Protein AF-A0A2V7LDS9-F1 (afdb_monomer)

Foldseek 3Di:
DVLDFPLVVVVVCVVVVNADPQNQVVQQCLVQLVVLVVVQVVQQADDDSVQEAADGNQDPPLVVDDSVVSSVCRNVCRVVVSVVQVVLVVVQWGWDWHWDHHSVHIYTGIDTDHCPDPRVPDDDQKDKDWADDPVCPPPTDIDIDHPDDDVVVVVVVVVVVVVVVVD

pLDDT: mean 91.66, std 6.48, range [56.19, 98.31]

Solvent-accessible surface area (backbone atoms only — not comparable to full-atom values): 9779 Å² total; per-residue (Å²): 112,94,76,68,49,53,37,59,51,51,51,55,35,54,78,67,65,68,54,57,100,54,52,53,61,63,34,40,37,54,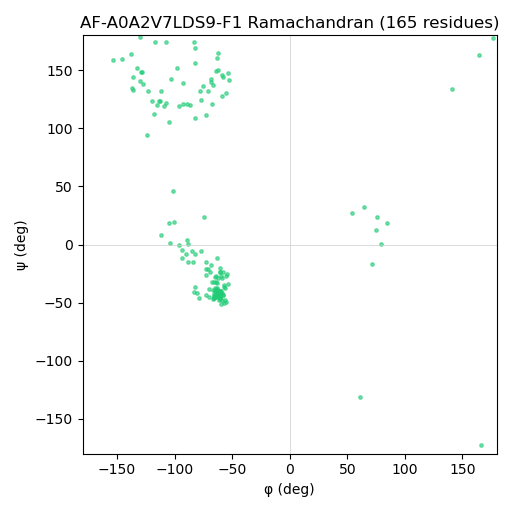65,59,48,55,55,40,49,57,54,15,45,78,57,63,23,86,78,56,79,88,71,41,52,64,50,54,66,52,54,90,77,45,84,80,44,54,69,65,58,38,67,74,47,34,68,77,49,23,65,62,49,51,52,55,48,50,57,21,46,77,67,57,19,39,60,45,79,49,71,50,69,40,50,90,48,44,39,32,29,80,42,70,39,47,60,86,38,78,80,52,71,64,57,93,66,44,40,76,49,76,48,73,45,93,87,27,61,92,62,56,49,74,50,74,45,74,66,71,52,73,70,66,52,51,52,53,54,49,52,53,53,38,54,74,71,71,103

Radius of gyration: 17.73 Å; Cα contacts (8 Å, |Δi|>4): 194; chains: 1; bounding box: 40×33×55 Å

Sequence (167 aa):
GRGAPFSAALRGAIAKGYPEPDPRDDLSGMDVARKALILGRLLGFSGELGDIAVESLVPDDAERLSVDDFLGSLERFDAAWAKRVAAAHARRGVVRYRAIVTRRGIRVGLVVVDASSPMASLNGTDNQFIFTTMRYRKNPLVITGPGAGPAVTAGGILNDVLQLAGA

Nearest PDB structures (foldseek):
  7m92-assembly1_B  TM=9.550E-01  e=4.799E-13  Candidozyma auris
  1ebf-assembly1_B  TM=9.490E-01  e=2.484E-12  Saccharomyces cerevisiae
  3do5-assembly1_A-2  TM=9.024E-01  e=9.934E-07  Archaeoglobus fulgidus

Structure (mmCIF, N/CA/C/O backbone):
data_AF-A0A2V7LDS9-F1
#
_entry.id   AF-A0A2V7LDS9-F1
#
loop_
_atom_site.group_PDB
_atom_site.id
_atom_site.type_symbol
_atom_site.label_atom_id
_atom_site.label_alt_id
_atom_site.label_comp_id
_atom_site.label_asym_id
_atom_site.label_entity_id
_atom_site.label_seq_id
_atom_site.pdbx_PDB_ins_code
_atom_site.Cartn_x
_atom_site.Cartn_y
_atom_site.Cartn_z
_atom_site.occupancy
_atom_site.B_iso_or_equiv
_atom_site.auth_seq_id
_atom_site.auth_comp_id
_atom_site.auth_asym_id
_atom_site.auth_atom_id
_atom_site.pdbx_PDB_model_num
ATOM 1 N N . GLY A 1 1 ? 0.499 9.064 -7.921 1.00 58.88 1 GLY A N 1
ATOM 2 C CA . GLY A 1 1 ? 1.743 9.857 -7.841 1.00 58.88 1 GLY A CA 1
ATOM 3 C C . GLY A 1 1 ? 1.710 10.996 -8.843 1.00 58.88 1 GLY A C 1
ATOM 4 O O . GLY A 1 1 ? 0.674 11.203 -9.461 1.00 58.88 1 GLY A O 1
ATOM 5 N N . ARG A 1 2 ? 2.821 11.722 -9.010 1.00 63.62 2 ARG A N 1
ATOM 6 C CA . ARG A 1 2 ? 2.954 12.887 -9.914 1.00 63.62 2 ARG A CA 1
ATOM 7 C C . ARG A 1 2 ? 3.040 12.516 -11.412 1.00 63.62 2 ARG A C 1
ATOM 9 O O . ARG A 1 2 ? 3.627 13.255 -12.185 1.00 63.62 2 ARG A O 1
ATOM 16 N N . GLY A 1 3 ? 2.518 11.351 -11.805 1.00 70.31 3 GLY A N 1
ATOM 17 C CA . GLY A 1 3 ? 2.561 10.864 -13.191 1.00 70.31 3 GLY A CA 1
ATOM 18 C C . GLY A 1 3 ? 3.916 10.336 -13.681 1.00 70.31 3 GLY A C 1
ATOM 19 O O . GLY A 1 3 ? 4.066 10.131 -14.878 1.00 70.31 3 GLY A O 1
ATOM 20 N N . ALA A 1 4 ? 4.893 10.109 -12.794 1.00 86.31 4 ALA A N 1
ATOM 21 C CA . ALA A 1 4 ? 6.153 9.469 -13.177 1.00 86.31 4 ALA A CA 1
ATOM 22 C C . ALA A 1 4 ? 5.922 8.019 -13.661 1.00 86.31 4 ALA A C 1
ATOM 24 O O . ALA A 1 4 ? 5.004 7.366 -13.147 1.00 86.31 4 ALA A O 1
ATOM 25 N N . PRO A 1 5 ? 6.756 7.506 -14.590 1.00 92.88 5 PRO A N 1
ATOM 26 C CA . PRO A 1 5 ? 6.759 6.092 -14.958 1.00 92.88 5 PRO A CA 1
ATOM 27 C C . PRO A 1 5 ? 6.914 5.191 -13.727 1.00 92.88 5 PRO A C 1
ATOM 29 O O . PRO A 1 5 ? 7.573 5.566 -12.752 1.00 92.88 5 PRO A O 1
ATOM 32 N N . PHE A 1 6 ? 6.302 4.010 -13.768 1.00 92.31 6 PHE A N 1
ATOM 33 C CA . PHE A 1 6 ? 6.354 3.043 -12.674 1.00 92.31 6 PHE A CA 1
ATOM 34 C C . PHE A 1 6 ? 7.791 2.590 -12.411 1.00 92.31 6 PHE A C 1
ATOM 36 O O . PHE A 1 6 ? 8.235 2.606 -11.264 1.00 92.31 6 PHE A O 1
ATOM 43 N N . SER A 1 7 ? 8.537 2.285 -13.473 1.00 94.12 7 SER A N 1
ATOM 44 C CA . SER A 1 7 ? 9.948 1.905 -13.420 1.00 94.12 7 SER A CA 1
ATOM 45 C C . SER A 1 7 ? 10.795 2.957 -12.694 1.00 94.12 7 SER A C 1
ATOM 47 O O . SER A 1 7 ? 11.524 2.646 -11.752 1.00 94.12 7 SER A O 1
ATOM 49 N N . ALA A 1 8 ? 10.640 4.228 -13.069 1.00 94.88 8 ALA A N 1
ATOM 50 C CA . ALA A 1 8 ? 11.347 5.350 -12.465 1.00 94.88 8 ALA A CA 1
ATOM 51 C C . ALA A 1 8 ? 10.952 5.559 -10.995 1.00 94.88 8 ALA A C 1
ATOM 53 O O . ALA A 1 8 ? 11.812 5.832 -10.156 1.00 94.88 8 ALA A O 1
ATOM 54 N N . ALA A 1 9 ? 9.666 5.411 -10.666 1.00 92.62 9 ALA A N 1
ATOM 55 C CA . ALA A 1 9 ? 9.185 5.517 -9.294 1.00 92.62 9 ALA A CA 1
ATOM 56 C C . ALA A 1 9 ? 9.752 4.400 -8.404 1.00 92.62 9 ALA A C 1
ATOM 58 O O . ALA A 1 9 ? 10.237 4.693 -7.311 1.00 92.62 9 ALA A O 1
ATOM 59 N N . LEU A 1 10 ? 9.743 3.152 -8.883 1.00 93.44 10 LEU A N 1
ATOM 60 C CA . LEU A 1 10 ? 10.262 2.007 -8.142 1.00 93.44 10 LEU A CA 1
ATOM 61 C C . LEU A 1 10 ? 11.779 2.103 -7.955 1.00 93.44 10 LEU A C 1
ATOM 63 O O . LEU A 1 10 ? 12.256 1.994 -6.831 1.00 93.44 10 LEU A O 1
ATOM 67 N N . ARG A 1 11 ? 12.541 2.419 -9.010 1.00 94.94 11 ARG A N 1
ATOM 68 C CA . ARG A 1 11 ? 13.993 2.652 -8.888 1.00 94.94 11 ARG A CA 1
ATOM 69 C C . ARG A 1 11 ? 14.316 3.801 -7.942 1.00 94.94 11 ARG A C 1
ATOM 71 O O . ARG A 1 11 ? 15.241 3.700 -7.143 1.00 94.94 11 ARG A O 1
ATOM 78 N N . GLY A 1 12 ? 13.531 4.876 -7.991 1.00 94.19 12 GLY A N 1
ATOM 79 C CA . GLY A 1 12 ? 13.661 5.991 -7.060 1.00 94.19 12 GLY A CA 1
ATOM 80 C C . GLY A 1 12 ? 13.375 5.602 -5.605 1.00 94.19 12 GLY A C 1
ATOM 81 O O . GLY A 1 12 ? 13.990 6.170 -4.706 1.00 94.19 12 GLY A O 1
ATOM 82 N N . ALA A 1 13 ? 12.467 4.653 -5.361 1.00 92.69 13 ALA A N 1
ATOM 83 C CA . ALA A 1 13 ? 12.203 4.105 -4.030 1.00 92.69 13 ALA A CA 1
ATOM 84 C C . ALA A 1 13 ? 13.339 3.181 -3.559 1.00 92.69 13 ALA A C 1
ATOM 86 O O . ALA A 1 13 ? 13.799 3.323 -2.427 1.00 92.69 13 ALA A O 1
ATOM 87 N N . ILE A 1 14 ? 13.846 2.310 -4.439 1.00 94.38 14 ILE A N 1
ATOM 88 C CA . ILE A 1 14 ? 14.997 1.429 -4.172 1.00 94.38 14 ILE A CA 1
ATOM 89 C C . ILE A 1 14 ? 16.235 2.252 -3.806 1.00 94.38 14 ILE A C 1
ATOM 91 O O . ILE A 1 14 ? 16.859 2.002 -2.782 1.00 94.38 14 ILE A O 1
ATOM 95 N N . ALA A 1 15 ? 16.551 3.298 -4.577 1.00 94.94 15 ALA A N 1
ATOM 96 C CA . ALA A 1 15 ? 17.696 4.172 -4.310 1.00 94.94 15 ALA A CA 1
ATOM 97 C C . ALA A 1 15 ? 17.616 4.893 -2.950 1.00 94.94 15 ALA A C 1
ATOM 99 O O . ALA A 1 15 ? 18.630 5.354 -2.431 1.00 94.94 15 ALA A O 1
ATOM 100 N N . LYS A 1 16 ? 16.414 5.005 -2.374 1.00 91.81 16 LYS A N 1
ATOM 101 C CA . LYS A 1 16 ? 16.170 5.587 -1.048 1.00 91.81 16 LYS A CA 1
ATOM 102 C C . LYS A 1 16 ? 16.082 4.540 0.065 1.00 91.81 16 LYS A C 1
ATOM 104 O O . LYS A 1 16 ? 15.870 4.924 1.211 1.00 91.81 16 LYS A O 1
ATOM 109 N N . GLY A 1 17 ? 16.215 3.253 -0.261 1.00 91.62 17 GLY A N 1
ATOM 110 C CA . GLY A 1 17 ? 16.086 2.149 0.691 1.00 91.62 17 GLY A CA 1
ATOM 111 C C . GLY A 1 17 ? 14.681 2.017 1.279 1.00 91.62 17 GLY A C 1
ATOM 112 O O . GLY A 1 17 ? 14.547 1.694 2.452 1.00 91.62 17 GLY A O 1
ATOM 113 N N . TYR A 1 18 ? 13.642 2.358 0.509 1.00 90.50 18 TYR A N 1
ATOM 114 C CA . TYR A 1 18 ? 12.255 2.240 0.967 1.00 90.50 18 TYR A CA 1
ATOM 115 C C . TYR A 1 18 ? 11.677 0.819 0.908 1.00 90.50 18 TYR A C 1
ATOM 117 O O . TYR A 1 18 ? 11.007 0.465 1.874 1.00 90.50 18 TYR A O 1
ATOM 125 N N . PRO A 1 19 ? 11.849 0.044 -0.182 1.00 92.56 19 PRO A N 1
ATOM 126 C CA . PRO A 1 19 ? 11.329 -1.318 -0.241 1.00 92.56 19 PRO A CA 1
ATOM 127 C C . PRO A 1 19 ? 12.265 -2.326 0.439 1.00 92.56 19 PRO A C 1
ATOM 129 O O . PRO A 1 19 ? 13.427 -2.021 0.725 1.00 92.56 19 PRO A O 1
ATOM 132 N N . GLU A 1 20 ? 11.758 -3.541 0.618 1.00 92.69 20 GLU A N 1
ATOM 133 C CA . GLU A 1 20 ? 12.529 -4.733 0.974 1.00 92.69 20 GLU A CA 1
ATOM 134 C C . GLU A 1 20 ? 13.574 -5.086 -0.112 1.00 92.69 20 GLU A C 1
ATOM 136 O O . GLU A 1 20 ? 13.490 -4.590 -1.245 1.00 92.69 20 GLU A O 1
ATOM 141 N N . PRO A 1 21 ? 14.568 -5.955 0.186 1.00 92.31 21 PRO A N 1
ATOM 142 C CA . PRO A 1 21 ? 15.578 -6.372 -0.793 1.00 92.31 21 PRO A CA 1
ATOM 143 C C . PRO A 1 21 ? 14.989 -6.926 -2.096 1.00 92.31 21 PRO A C 1
ATOM 145 O O . PRO A 1 21 ? 15.555 -6.702 -3.166 1.00 92.31 21 PRO A O 1
ATOM 148 N N . ASP A 1 22 ? 13.848 -7.615 -2.007 1.00 94.81 22 ASP A N 1
ATOM 149 C CA . ASP A 1 22 ? 13.002 -7.947 -3.147 1.00 94.81 22 ASP A CA 1
ATOM 150 C C . ASP A 1 22 ? 11.751 -7.048 -3.147 1.00 94.81 22 ASP A C 1
ATOM 152 O O . ASP A 1 22 ? 10.816 -7.288 -2.379 1.00 94.81 22 ASP A O 1
ATOM 156 N N . PRO A 1 23 ? 11.666 -6.035 -4.031 1.00 94.50 2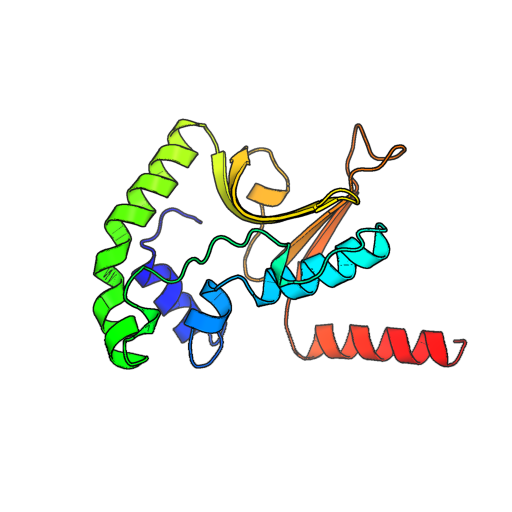3 PRO A N 1
ATOM 157 C CA . PRO A 1 23 ? 10.534 -5.109 -4.045 1.00 94.50 23 PRO A CA 1
ATOM 158 C C . PRO A 1 23 ? 9.188 -5.765 -4.375 1.00 94.50 23 PRO A C 1
ATOM 160 O O . PRO A 1 23 ? 8.140 -5.127 -4.239 1.00 94.50 23 PRO A O 1
ATOM 163 N N . ARG A 1 24 ? 9.183 -7.019 -4.845 1.00 94.75 24 ARG A N 1
ATOM 164 C CA . ARG A 1 24 ? 7.948 -7.778 -5.074 1.00 94.75 24 ARG A CA 1
ATOM 165 C C . ARG A 1 24 ? 7.203 -8.045 -3.770 1.00 94.75 24 ARG A C 1
ATOM 167 O O . ARG A 1 24 ? 5.975 -8.083 -3.798 1.00 94.75 24 ARG A O 1
ATOM 174 N N . ASP A 1 25 ? 7.903 -8.130 -2.641 1.00 93.38 25 ASP A N 1
ATOM 175 C CA . ASP A 1 25 ? 7.279 -8.322 -1.331 1.00 93.38 25 ASP A CA 1
ATOM 176 C C . ASP A 1 25 ? 6.379 -7.134 -0.958 1.00 93.38 25 ASP A C 1
ATOM 178 O O . ASP A 1 25 ? 5.236 -7.334 -0.532 1.00 93.38 25 ASP A O 1
ATOM 182 N N . ASP A 1 26 ? 6.822 -5.903 -1.228 1.00 93.81 26 ASP A N 1
ATOM 183 C CA . ASP A 1 26 ? 6.016 -4.688 -1.058 1.00 93.81 26 ASP A CA 1
ATOM 184 C C . ASP A 1 26 ? 4.884 -4.593 -2.090 1.00 93.81 26 ASP A C 1
ATOM 186 O O . ASP A 1 26 ? 3.734 -4.280 -1.762 1.00 93.81 26 ASP A O 1
ATOM 190 N N . LEU A 1 27 ? 5.199 -4.876 -3.359 1.00 94.88 27 LEU A N 1
ATOM 191 C CA . LEU A 1 27 ? 4.253 -4.774 -4.473 1.00 94.88 27 LEU A CA 1
ATOM 192 C C . LEU A 1 27 ? 3.145 -5.834 -4.413 1.00 94.88 27 LEU A C 1
ATOM 194 O O . LEU A 1 27 ? 2.066 -5.606 -4.959 1.00 94.88 27 LEU A O 1
ATOM 198 N N . SER A 1 28 ? 3.369 -6.958 -3.732 1.00 95.31 28 SER A N 1
ATOM 199 C CA . SER A 1 28 ? 2.376 -8.026 -3.556 1.00 95.31 28 SER A CA 1
ATOM 200 C C . SER A 1 28 ? 1.101 -7.553 -2.850 1.00 95.31 28 SER A C 1
ATOM 202 O O . SER A 1 28 ? 0.033 -8.137 -3.026 1.00 95.31 28 SER A O 1
ATOM 204 N N . GLY A 1 29 ? 1.205 -6.507 -2.020 1.00 95.69 29 GLY A N 1
ATOM 205 C CA . GLY A 1 29 ? 0.113 -6.035 -1.172 1.00 95.69 29 GLY A CA 1
ATOM 206 C C . GLY A 1 29 ? -0.108 -6.850 0.100 1.00 95.69 29 GLY A C 1
ATOM 207 O O . GLY A 1 29 ? -0.991 -6.512 0.895 1.00 95.69 29 GLY A O 1
ATOM 208 N N . MET A 1 30 ? 0.687 -7.896 0.338 1.00 96.31 30 MET A N 1
ATOM 209 C CA . MET A 1 30 ? 0.491 -8.800 1.472 1.00 96.31 30 MET A CA 1
ATOM 210 C C . MET A 1 30 ? 0.751 -8.133 2.823 1.00 96.31 30 MET A C 1
ATOM 212 O O . MET A 1 30 ? 0.066 -8.450 3.797 1.00 96.31 30 MET A O 1
ATOM 216 N N . ASP A 1 31 ? 1.675 -7.173 2.899 1.00 94.56 31 ASP A N 1
ATOM 217 C CA . ASP A 1 31 ? 1.862 -6.356 4.104 1.00 94.56 31 ASP A CA 1
ATOM 218 C C . ASP A 1 31 ? 0.589 -5.569 4.460 1.00 94.56 31 ASP A C 1
ATOM 220 O O . ASP A 1 31 ? 0.089 -5.628 5.589 1.00 94.56 31 ASP A O 1
ATOM 224 N N . VAL A 1 32 ? -0.013 -4.919 3.461 1.00 96.38 32 VAL A N 1
ATOM 225 C CA . VAL A 1 32 ? -1.272 -4.185 3.622 1.00 96.38 32 VAL A CA 1
ATOM 226 C C . VAL A 1 32 ? -2.409 -5.135 4.007 1.00 96.38 32 VAL A C 1
ATOM 228 O O . VAL A 1 32 ? -3.211 -4.797 4.877 1.00 96.38 32 VAL A O 1
ATOM 231 N N . ALA A 1 33 ? -2.467 -6.335 3.421 1.00 97.94 33 ALA A N 1
ATOM 232 C CA . ALA A 1 33 ? -3.473 -7.346 3.745 1.00 97.94 33 ALA A CA 1
ATOM 233 C C . ALA A 1 33 ? -3.364 -7.852 5.191 1.00 97.94 33 ALA A C 1
ATOM 235 O O . ALA A 1 33 ? -4.377 -7.921 5.890 1.00 97.94 33 ALA A O 1
ATOM 236 N N . ARG A 1 34 ? -2.148 -8.125 5.686 1.00 97.75 34 ARG A N 1
ATOM 237 C CA . ARG A 1 34 ? -1.922 -8.523 7.088 1.00 97.75 34 ARG A CA 1
ATOM 238 C C . ARG A 1 34 ? -2.343 -7.423 8.062 1.00 97.75 34 ARG A C 1
ATOM 240 O O . ARG A 1 34 ? -3.064 -7.697 9.022 1.00 97.75 34 ARG A O 1
ATOM 247 N N . LYS A 1 35 ? -1.971 -6.168 7.787 1.00 96.62 35 LYS A N 1
ATOM 248 C CA . LYS A 1 35 ? -2.399 -5.002 8.584 1.00 96.62 35 LYS A CA 1
ATOM 249 C C . LYS A 1 35 ? -3.920 -4.832 8.556 1.00 96.62 35 LYS A C 1
ATOM 251 O O . LYS A 1 35 ? -4.545 -4.600 9.590 1.00 96.62 35 LYS A O 1
ATOM 256 N N . ALA A 1 36 ? -4.536 -5.005 7.388 1.00 97.69 36 ALA A N 1
ATOM 257 C CA . ALA A 1 36 ? -5.981 -4.929 7.226 1.00 97.69 36 ALA A CA 1
ATOM 258 C C . ALA A 1 36 ? -6.718 -6.040 7.984 1.00 97.69 36 ALA A C 1
ATOM 260 O O . ALA A 1 36 ? -7.769 -5.765 8.557 1.00 97.69 36 ALA A O 1
ATOM 261 N N . LEU A 1 37 ? -6.172 -7.260 8.040 1.00 98.19 37 LEU A N 1
ATOM 262 C CA . LEU A 1 37 ? -6.740 -8.369 8.810 1.00 98.19 37 LEU A CA 1
ATOM 263 C C . LEU A 1 37 ? -6.765 -8.064 10.311 1.00 98.19 37 LEU A C 1
ATOM 265 O O . LEU A 1 37 ? -7.790 -8.281 10.955 1.00 98.19 37 LEU A O 1
ATOM 269 N N . ILE A 1 38 ? -5.677 -7.509 10.859 1.00 97.69 38 ILE A N 1
ATOM 270 C CA . ILE A 1 38 ? -5.622 -7.077 12.266 1.00 97.69 38 ILE A CA 1
ATOM 271 C C . ILE A 1 38 ? -6.742 -6.067 12.545 1.00 97.69 38 ILE A C 1
ATOM 273 O O . ILE A 1 38 ? -7.539 -6.258 13.463 1.00 97.69 38 ILE A O 1
ATOM 277 N N . LEU A 1 39 ? -6.869 -5.034 11.705 1.00 96.88 39 LEU A N 1
ATOM 278 C CA . LEU A 1 39 ? -7.941 -4.042 11.835 1.00 96.88 39 LEU A CA 1
ATOM 279 C C . LEU A 1 39 ? -9.333 -4.655 11.654 1.00 96.88 39 LEU A C 1
ATOM 281 O O . LEU A 1 39 ? -10.266 -4.300 12.367 1.00 96.88 39 LEU A O 1
ATOM 285 N N . GLY A 1 40 ? -9.486 -5.591 10.721 1.00 97.19 40 GLY A N 1
ATOM 286 C CA . GLY A 1 40 ? -10.737 -6.297 10.484 1.00 97.19 40 GLY A CA 1
ATOM 287 C C . GLY A 1 40 ? -11.186 -7.065 11.717 1.00 97.19 40 GLY A C 1
ATOM 288 O O . GLY A 1 40 ? -12.346 -6.943 12.111 1.00 97.19 40 GLY A O 1
ATOM 289 N N . ARG A 1 41 ? -10.267 -7.784 12.368 1.00 97.56 41 ARG A N 1
ATOM 290 C CA . ARG A 1 41 ? -10.533 -8.506 13.619 1.00 97.56 41 ARG A CA 1
ATOM 291 C C . ARG A 1 41 ? -11.002 -7.554 14.722 1.00 97.56 41 ARG A C 1
ATOM 293 O O . ARG A 1 41 ? -12.001 -7.846 15.373 1.00 97.56 41 ARG A O 1
ATOM 300 N N . LEU A 1 42 ? -10.390 -6.371 14.849 1.00 96.38 42 LEU A N 1
ATOM 301 C CA . LEU A 1 42 ? -10.854 -5.320 15.774 1.00 96.38 42 LEU A CA 1
ATOM 302 C C . LEU A 1 42 ? -12.269 -4.802 15.443 1.00 96.38 42 LEU A C 1
ATOM 304 O O . LEU A 1 42 ? -13.004 -4.389 16.337 1.00 96.38 42 LEU A O 1
ATOM 308 N N . LEU A 1 43 ? -12.681 -4.846 14.172 1.00 95.69 43 LEU A N 1
ATOM 309 C CA . LEU A 1 43 ? -14.031 -4.486 13.713 1.00 95.69 43 LEU A CA 1
ATOM 310 C C . LEU A 1 43 ? -15.030 -5.665 13.743 1.00 95.69 43 LEU A C 1
ATOM 312 O O . LEU A 1 43 ? -16.197 -5.490 13.374 1.00 95.69 43 LEU A O 1
ATOM 316 N N . GLY A 1 44 ? -14.598 -6.857 14.168 1.00 96.81 44 GLY A N 1
ATOM 317 C CA . GLY A 1 44 ? -15.415 -8.071 14.251 1.00 96.81 44 GLY A CA 1
ATOM 318 C C . GLY A 1 44 ? -15.523 -8.881 12.954 1.00 96.81 44 GLY A C 1
ATOM 319 O O . GLY A 1 44 ? -16.468 -9.660 12.816 1.00 96.81 44 GLY A O 1
ATOM 320 N N . PHE A 1 45 ? -14.621 -8.677 11.988 1.00 97.75 45 PHE A N 1
ATOM 321 C CA . PHE A 1 45 ? -14.448 -9.578 10.843 1.00 97.75 45 PHE A CA 1
ATOM 322 C C . PHE A 1 45 ? -13.820 -10.896 11.314 1.00 97.75 45 PHE A C 1
ATOM 324 O O . PHE A 1 45 ? -12.833 -10.881 12.048 1.00 97.75 45 PHE A O 1
ATOM 331 N N . SER A 1 46 ? -14.395 -12.021 10.893 1.00 96.75 46 SER A N 1
ATOM 332 C CA . SER A 1 46 ? -14.023 -13.368 11.348 1.00 96.75 46 SER A CA 1
ATOM 333 C C . SER A 1 46 ? -13.363 -14.235 10.273 1.00 96.75 46 SER A C 1
ATOM 335 O O . SER A 1 46 ? -13.225 -15.433 10.487 1.00 96.75 46 SER A O 1
ATOM 337 N N . GLY A 1 47 ? -13.043 -13.669 9.107 1.00 96.56 47 GLY A N 1
ATOM 338 C CA . GLY A 1 47 ? -12.345 -14.396 8.047 1.00 96.56 47 GLY A CA 1
ATOM 339 C C . GLY A 1 47 ? -10.832 -14.419 8.250 1.00 96.56 47 GLY A C 1
ATOM 340 O O . GLY A 1 47 ? -10.285 -13.756 9.136 1.00 96.56 47 GLY A O 1
ATOM 341 N N . GLU A 1 48 ? -10.165 -15.158 7.378 1.00 97.44 48 GLU A N 1
ATOM 342 C CA . GLU A 1 48 ? -8.720 -15.343 7.347 1.00 97.44 48 GLU A CA 1
ATOM 343 C C . GLU A 1 48 ? -8.075 -14.601 6.172 1.00 97.44 48 GLU A C 1
ATOM 345 O O . GLU A 1 48 ? -8.743 -14.014 5.322 1.00 97.44 48 GLU A O 1
ATOM 350 N N . LEU A 1 49 ? -6.741 -14.603 6.122 1.00 96.12 49 LEU A N 1
ATOM 351 C CA . LEU A 1 49 ? -5.982 -13.890 5.089 1.00 96.12 49 LEU A CA 1
ATOM 352 C C . LEU A 1 49 ? -6.361 -14.333 3.663 1.00 96.12 49 LEU A C 1
ATOM 354 O O . LEU A 1 49 ? -6.410 -13.498 2.767 1.00 96.12 49 LEU A O 1
ATOM 358 N N . GLY A 1 50 ? -6.680 -15.619 3.472 1.00 96.50 50 GLY A N 1
ATOM 359 C CA . GLY A 1 50 ? -7.140 -16.164 2.190 1.00 96.50 50 GLY A CA 1
ATOM 360 C C . GLY A 1 50 ? -8.527 -15.678 1.751 1.00 96.50 50 GLY A C 1
ATOM 361 O O . GLY A 1 50 ? -8.841 -15.747 0.568 1.00 96.50 50 GLY A O 1
ATOM 362 N N . ASP A 1 51 ? -9.333 -15.132 2.670 1.00 96.25 51 ASP A N 1
ATOM 363 C CA . ASP A 1 51 ? -10.645 -14.546 2.362 1.00 96.25 51 ASP A CA 1
ATOM 364 C C . ASP A 1 51 ? -10.538 -13.080 1.902 1.00 96.25 51 ASP A C 1
ATOM 366 O O . ASP A 1 51 ? -11.536 -12.449 1.537 1.00 96.25 51 ASP A O 1
ATOM 370 N N . ILE A 1 52 ? -9.334 -12.499 1.948 1.00 97.44 52 ILE A N 1
ATOM 371 C CA . ILE A 1 52 ? -9.086 -11.110 1.568 1.00 97.44 52 ILE A CA 1
ATOM 372 C C . ILE A 1 52 ? -8.766 -11.046 0.077 1.00 97.44 52 ILE A C 1
ATOM 374 O O . ILE A 1 52 ? -7.775 -11.597 -0.391 1.00 97.44 52 ILE A O 1
ATOM 378 N N . ALA A 1 53 ? -9.567 -10.291 -0.674 1.00 96.00 53 ALA A N 1
ATOM 379 C CA . ALA A 1 53 ? -9.242 -9.982 -2.062 1.00 96.00 53 ALA A CA 1
ATOM 380 C C . ALA A 1 53 ? -8.085 -8.970 -2.112 1.00 96.00 53 ALA A C 1
ATOM 382 O O . ALA A 1 53 ? -8.276 -7.810 -1.729 1.00 96.00 53 ALA A O 1
ATOM 383 N N . VAL A 1 54 ? -6.914 -9.405 -2.586 1.00 97.75 54 VAL A N 1
ATOM 384 C CA . VAL A 1 54 ? -5.698 -8.587 -2.728 1.00 97.75 54 VAL A CA 1
ATOM 385 C C . VAL A 1 54 ? -5.336 -8.459 -4.207 1.00 97.75 54 VAL A C 1
ATOM 387 O O . VAL A 1 54 ? -5.105 -9.455 -4.885 1.00 97.75 54 VAL A O 1
ATOM 390 N N . GLU A 1 55 ? -5.294 -7.231 -4.722 1.00 96.75 55 GLU A N 1
ATOM 391 C CA . GLU A 1 55 ? -4.712 -6.942 -6.038 1.00 96.75 55 GLU A CA 1
ATOM 392 C C . GLU A 1 55 ? -3.192 -6.816 -5.897 1.00 96.75 55 GLU A C 1
ATOM 394 O O . GLU A 1 55 ? -2.711 -5.821 -5.354 1.00 96.75 55 GLU A O 1
ATOM 399 N N . SER A 1 56 ? -2.437 -7.792 -6.401 1.00 95.06 56 SER A N 1
ATOM 400 C CA . SER A 1 56 ? -0.979 -7.682 -6.506 1.00 95.06 56 SER A CA 1
ATOM 401 C C . SER A 1 56 ? -0.589 -6.631 -7.551 1.00 95.06 56 SER A C 1
ATOM 403 O O . SER A 1 56 ? -1.210 -6.520 -8.610 1.00 95.06 56 SER A O 1
ATOM 405 N N . LEU A 1 57 ? 0.447 -5.848 -7.250 1.00 92.88 57 LEU A N 1
ATOM 406 C CA . LEU A 1 57 ? 1.105 -4.953 -8.207 1.00 92.88 57 LEU A CA 1
ATOM 407 C C . LEU A 1 57 ? 2.312 -5.607 -8.878 1.00 92.88 57 LEU A C 1
ATOM 409 O O . LEU A 1 57 ? 2.918 -4.986 -9.755 1.00 92.88 57 LEU A O 1
ATOM 413 N N . VAL A 1 58 ? 2.672 -6.824 -8.459 1.00 91.00 58 VAL A N 1
ATOM 414 C CA . VAL A 1 58 ? 3.668 -7.641 -9.146 1.00 91.00 58 VAL A CA 1
ATOM 415 C C . VAL A 1 58 ? 3.065 -8.042 -10.492 1.00 91.00 58 VAL A C 1
ATOM 417 O O . VAL A 1 58 ? 1.986 -8.634 -10.514 1.00 91.00 58 VAL A O 1
ATOM 420 N N . PRO A 1 59 ? 3.697 -7.683 -11.617 1.00 81.69 59 PRO A N 1
ATOM 421 C CA . PRO A 1 59 ? 3.179 -8.039 -12.928 1.00 81.69 59 PRO A CA 1
ATOM 422 C C . PRO A 1 59 ? 3.128 -9.551 -13.135 1.00 81.69 59 PRO A C 1
ATOM 424 O O . PRO A 1 59 ? 3.986 -10.280 -12.631 1.00 81.69 59 PRO A O 1
ATOM 427 N N . ASP A 1 60 ? 2.173 -9.998 -13.948 1.00 75.12 60 ASP A N 1
ATOM 428 C CA . ASP A 1 60 ? 2.110 -11.388 -14.394 1.00 75.12 60 ASP A CA 1
ATOM 429 C C . ASP A 1 60 ? 3.467 -11.796 -15.010 1.00 75.12 60 ASP A C 1
ATOM 431 O O . ASP A 1 60 ? 4.146 -10.987 -15.648 1.00 75.12 60 ASP A O 1
ATOM 435 N N . ASP A 1 61 ? 3.893 -13.034 -14.754 1.00 80.50 61 ASP A N 1
ATOM 436 C CA . ASP A 1 61 ? 5.201 -13.616 -15.107 1.00 80.50 61 ASP A CA 1
ATOM 437 C C . ASP A 1 61 ? 6.427 -13.109 -14.318 1.00 80.50 61 ASP A C 1
ATOM 439 O O . ASP A 1 61 ? 7.446 -13.805 -14.281 1.00 80.50 61 ASP A O 1
ATOM 443 N N . ALA A 1 62 ? 6.347 -11.972 -13.613 1.00 83.19 62 ALA A N 1
ATOM 444 C CA . ALA A 1 62 ? 7.477 -11.437 -12.839 1.00 83.19 62 ALA A CA 1
ATOM 445 C C . ALA A 1 62 ? 7.808 -12.251 -11.574 1.00 83.19 62 ALA A C 1
ATOM 447 O O . ALA A 1 62 ? 8.932 -12.192 -11.071 1.00 83.19 62 ALA A O 1
ATOM 448 N N . GLU A 1 63 ? 6.858 -13.039 -11.068 1.00 80.88 63 GLU A N 1
ATOM 449 C CA . GLU A 1 63 ? 7.055 -13.921 -9.908 1.00 80.88 63 GLU A CA 1
ATOM 450 C C . GLU A 1 63 ? 8.083 -15.029 -10.174 1.00 80.88 63 GLU A C 1
ATOM 452 O O . GLU A 1 63 ? 8.743 -15.501 -9.254 1.00 80.88 63 GLU A O 1
ATOM 457 N N . ARG A 1 64 ? 8.244 -15.439 -11.439 1.00 86.94 64 ARG A N 1
ATOM 458 C CA . ARG A 1 64 ? 9.161 -16.521 -11.839 1.00 86.94 64 ARG A CA 1
ATOM 459 C C . ARG A 1 64 ? 10.569 -16.032 -12.174 1.00 86.94 64 ARG A C 1
ATOM 461 O O . ARG A 1 64 ? 11.449 -16.851 -12.423 1.00 86.94 64 ARG A O 1
ATOM 468 N N . LEU A 1 65 ? 10.768 -14.717 -12.232 1.00 90.75 65 LEU A N 1
ATOM 469 C CA . LEU A 1 65 ? 12.046 -14.105 -12.577 1.00 90.75 65 LEU A CA 1
ATOM 470 C C . LEU A 1 65 ? 12.979 -14.050 -11.364 1.00 90.75 65 LEU A C 1
ATOM 472 O O . LEU A 1 65 ? 12.532 -14.011 -10.213 1.00 90.75 65 LEU A O 1
ATOM 476 N N . SER A 1 66 ? 14.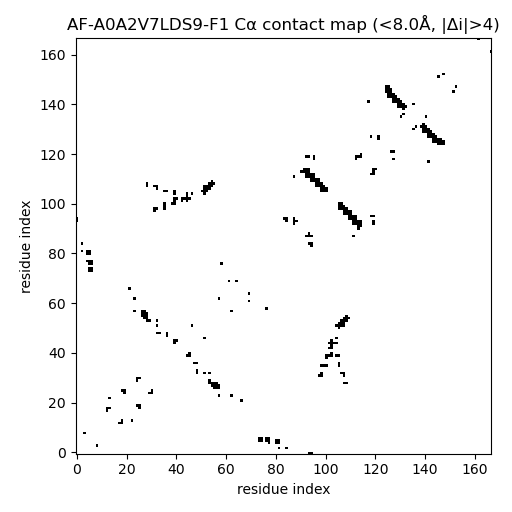285 -13.982 -11.617 1.00 95.00 66 SER A N 1
ATOM 477 C CA . SER A 1 66 ? 15.219 -13.502 -10.598 1.00 95.00 66 SER A CA 1
ATOM 478 C C . SER A 1 66 ? 14.910 -12.034 -10.261 1.00 95.00 66 SER A C 1
ATOM 480 O O . SER A 1 66 ? 14.248 -11.336 -11.037 1.00 95.00 66 SER A O 1
ATOM 482 N N . VAL A 1 67 ? 15.376 -11.550 -9.105 1.00 93.62 67 VAL A N 1
ATOM 483 C CA . VAL A 1 67 ? 15.204 -10.133 -8.729 1.00 93.62 67 VAL A CA 1
ATOM 484 C C . VAL A 1 67 ? 15.830 -9.223 -9.790 1.00 93.62 67 VAL A C 1
ATOM 486 O O . VAL A 1 67 ? 15.197 -8.262 -10.221 1.00 93.62 67 VAL A O 1
ATOM 489 N N . ASP A 1 68 ? 17.023 -9.564 -10.280 1.00 95.06 68 ASP A N 1
ATOM 490 C CA . ASP A 1 68 ? 17.733 -8.777 -11.291 1.00 95.06 68 ASP A CA 1
ATOM 491 C C . ASP A 1 68 ? 16.977 -8.735 -12.625 1.00 95.06 68 ASP A C 1
ATOM 493 O O . ASP A 1 68 ? 16.804 -7.659 -13.201 1.00 95.06 68 ASP A O 1
ATOM 497 N N . ASP A 1 69 ? 16.450 -9.873 -13.089 1.00 94.62 69 ASP A N 1
ATOM 498 C CA . ASP A 1 69 ? 15.652 -9.931 -14.320 1.00 94.62 69 ASP A CA 1
ATOM 499 C C . ASP A 1 69 ? 14.344 -9.142 -14.181 1.00 94.62 69 ASP A C 1
ATOM 501 O O . ASP A 1 69 ? 13.930 -8.431 -15.102 1.00 94.62 69 ASP A O 1
ATOM 505 N N . PHE A 1 70 ? 13.699 -9.221 -13.012 1.00 94.38 70 PHE A N 1
ATOM 506 C CA . PHE A 1 70 ? 12.524 -8.413 -12.705 1.00 94.38 70 PHE A CA 1
ATOM 507 C C . PHE A 1 70 ? 12.854 -6.915 -12.783 1.00 94.38 70 PHE A C 1
ATOM 509 O O . PHE A 1 70 ? 12.191 -6.181 -13.523 1.00 94.38 70 PHE A O 1
ATOM 516 N N . LEU A 1 71 ? 13.914 -6.468 -12.104 1.00 93.31 71 LEU A N 1
ATOM 517 C CA . LEU A 1 71 ? 14.358 -5.069 -12.096 1.00 93.31 71 LEU A CA 1
ATOM 518 C C . LEU A 1 71 ? 14.827 -4.575 -13.477 1.00 93.31 71 LEU A C 1
ATOM 520 O O . LEU A 1 71 ? 14.635 -3.400 -13.822 1.00 93.31 71 LEU A O 1
ATOM 524 N N . GLY A 1 72 ? 15.399 -5.467 -14.287 1.00 93.94 72 GLY A N 1
ATOM 525 C CA . GLY A 1 72 ? 15.782 -5.215 -15.677 1.00 93.94 72 GLY A CA 1
ATOM 526 C C . GLY A 1 72 ? 14.595 -5.128 -16.644 1.00 93.94 72 GLY A C 1
ATOM 527 O O . GLY A 1 72 ? 14.746 -4.635 -17.759 1.00 93.94 72 GLY A O 1
ATOM 528 N N . SER A 1 73 ? 13.406 -5.574 -16.228 1.00 91.81 73 SER A N 1
ATOM 529 C CA . SER A 1 73 ? 12.198 -5.608 -17.062 1.00 91.81 73 SER A CA 1
ATOM 530 C C . SER A 1 73 ? 11.169 -4.511 -16.749 1.00 91.81 73 SER A C 1
ATOM 532 O O . SER A 1 73 ? 10.126 -4.458 -17.403 1.00 91.81 73 SER A O 1
ATOM 534 N N . LEU A 1 74 ? 11.447 -3.620 -15.787 1.00 92.38 74 LEU A N 1
ATOM 535 C CA . LEU A 1 74 ? 10.460 -2.685 -15.227 1.00 92.38 74 LEU A CA 1
ATOM 536 C C . LEU A 1 74 ? 9.782 -1.770 -16.259 1.00 92.38 74 LEU A C 1
ATOM 538 O O . LEU A 1 74 ? 8.592 -1.477 -16.140 1.00 92.38 74 LEU A O 1
ATOM 542 N N . GLU A 1 75 ? 10.515 -1.329 -17.279 1.00 94.00 75 GLU A N 1
ATOM 543 C CA . GLU A 1 75 ? 10.026 -0.454 -18.350 1.00 94.00 75 GLU A CA 1
ATOM 544 C C . GLU A 1 75 ? 8.845 -1.063 -19.109 1.00 94.00 75 GLU A C 1
ATOM 546 O O . GLU A 1 75 ? 7.971 -0.341 -19.593 1.00 94.00 75 GLU A O 1
ATOM 551 N N . ARG A 1 76 ? 8.770 -2.399 -19.184 1.00 91.38 76 ARG A N 1
ATOM 552 C CA . ARG A 1 76 ? 7.672 -3.106 -19.861 1.00 91.38 76 ARG A CA 1
ATOM 553 C C . ARG A 1 76 ? 6.314 -2.796 -19.228 1.00 91.38 76 ARG A C 1
ATOM 555 O O . ARG A 1 76 ? 5.289 -2.890 -19.900 1.00 91.38 76 ARG A O 1
ATOM 562 N N . PHE A 1 77 ? 6.297 -2.387 -17.960 1.00 88.06 77 PHE A N 1
ATOM 563 C CA . PHE A 1 77 ? 5.074 -2.124 -17.202 1.00 88.06 77 PHE A CA 1
ATOM 564 C C . PHE A 1 77 ? 4.633 -0.656 -17.249 1.00 88.06 77 PHE A C 1
ATOM 566 O O . PHE A 1 77 ? 3.497 -0.342 -16.881 1.00 88.06 77 PHE A O 1
ATOM 573 N N . ASP A 1 78 ? 5.481 0.251 -17.743 1.00 92.81 78 ASP A N 1
ATOM 574 C CA . ASP A 1 78 ? 5.212 1.690 -17.714 1.00 92.81 78 ASP A CA 1
ATOM 575 C C . ASP A 1 78 ? 3.978 2.075 -18.530 1.00 92.81 78 ASP A C 1
ATOM 577 O O . ASP A 1 78 ? 3.165 2.879 -18.074 1.00 92.81 78 ASP A O 1
ATOM 581 N N . ALA A 1 79 ? 3.782 1.468 -19.704 1.00 92.69 79 ALA A N 1
ATOM 582 C CA . ALA A 1 79 ? 2.636 1.769 -20.563 1.00 92.69 79 ALA A CA 1
ATOM 583 C C . ALA A 1 79 ? 1.296 1.410 -19.894 1.00 92.69 79 ALA A C 1
ATOM 585 O O . ALA A 1 79 ? 0.333 2.184 -19.943 1.00 92.69 79 ALA A O 1
ATOM 586 N N . ALA A 1 80 ? 1.234 0.254 -19.225 1.00 90.19 80 ALA A N 1
ATOM 587 C CA . ALA A 1 80 ? 0.038 -0.187 -18.512 1.00 90.19 80 ALA A CA 1
ATOM 588 C C . ALA A 1 80 ? -0.282 0.746 -17.332 1.00 90.19 80 ALA A C 1
ATOM 590 O O . ALA A 1 80 ? -1.433 1.164 -17.157 1.00 90.19 80 ALA A O 1
ATOM 591 N N . TRP A 1 81 ? 0.737 1.136 -16.562 1.00 90.69 81 TRP A N 1
ATOM 592 C CA . TRP A 1 81 ? 0.594 2.087 -15.461 1.00 90.69 81 TRP A CA 1
ATOM 593 C C . TRP A 1 81 ? 0.207 3.488 -15.932 1.00 90.69 81 TRP A C 1
ATOM 595 O O . TRP A 1 81 ? -0.706 4.089 -15.360 1.00 90.69 81 TRP A O 1
ATOM 605 N N . ALA A 1 82 ? 0.820 3.985 -17.006 1.00 92.81 82 ALA A N 1
ATOM 606 C CA . ALA A 1 82 ? 0.488 5.274 -17.604 1.00 92.81 82 ALA A CA 1
ATOM 607 C C . ALA A 1 82 ? -0.987 5.324 -18.025 1.00 92.81 82 ALA A C 1
ATOM 609 O O . ALA A 1 82 ? -1.685 6.289 -17.710 1.00 92.81 82 ALA A O 1
ATOM 610 N N . LYS A 1 83 ? -1.505 4.251 -18.640 1.00 93.31 83 LYS A N 1
ATOM 611 C CA . LYS A 1 83 ? -2.929 4.133 -18.989 1.00 93.31 83 LYS A CA 1
ATOM 612 C C . LYS A 1 83 ? -3.834 4.187 -17.753 1.00 93.31 83 LYS A C 1
ATOM 614 O O . LYS A 1 83 ? -4.830 4.911 -17.762 1.00 93.31 83 LYS A O 1
ATOM 619 N N . ARG A 1 84 ? -3.493 3.460 -16.679 1.00 91.56 84 ARG A N 1
ATOM 620 C CA . ARG A 1 84 ? -4.255 3.478 -15.412 1.00 91.56 84 ARG A CA 1
ATOM 621 C C . ARG A 1 84 ? -4.266 4.877 -14.780 1.00 91.56 84 ARG A C 1
ATOM 623 O O . ARG A 1 84 ? -5.319 5.357 -14.362 1.00 91.56 84 ARG A O 1
ATOM 630 N N . VAL A 1 85 ? -3.116 5.549 -14.748 1.00 92.44 85 VAL A N 1
ATOM 631 C CA . VAL A 1 85 ? -2.964 6.906 -14.197 1.00 92.44 85 VAL A CA 1
ATOM 632 C C . VAL A 1 85 ? -3.734 7.934 -15.030 1.00 92.44 85 VAL A C 1
ATOM 634 O O . VAL A 1 85 ? -4.486 8.728 -14.466 1.00 92.44 85 VAL A O 1
ATOM 637 N N . ALA A 1 86 ? -3.633 7.883 -16.360 1.00 93.31 86 ALA A N 1
ATOM 638 C CA . ALA A 1 86 ? -4.383 8.761 -17.256 1.00 93.31 86 ALA A CA 1
ATOM 639 C C . ALA A 1 86 ? -5.904 8.595 -17.087 1.00 93.31 86 ALA A C 1
ATOM 641 O O . ALA A 1 86 ? -6.628 9.586 -16.993 1.00 93.31 86 ALA A O 1
ATOM 642 N N . ALA A 1 87 ? -6.390 7.355 -16.963 1.00 93.62 87 ALA A N 1
ATOM 643 C CA . ALA A 1 87 ? -7.804 7.079 -16.718 1.00 93.62 87 ALA A CA 1
ATOM 644 C C . ALA A 1 87 ? -8.298 7.645 -15.373 1.00 93.62 87 ALA A C 1
ATOM 646 O O . ALA A 1 87 ? -9.422 8.143 -15.289 1.00 93.62 87 ALA A O 1
ATOM 647 N N . ALA A 1 88 ? -7.466 7.605 -14.327 1.00 93.25 88 ALA A N 1
ATOM 648 C CA . ALA A 1 88 ? -7.777 8.230 -13.043 1.00 93.25 88 ALA A CA 1
ATOM 649 C C . ALA A 1 88 ? -7.860 9.762 -13.162 1.00 93.25 88 ALA A C 1
ATOM 651 O O . ALA A 1 88 ? -8.839 10.361 -12.713 1.00 93.25 88 ALA A O 1
ATOM 652 N N . HIS A 1 89 ? -6.887 10.386 -13.835 1.00 91.81 89 HIS A N 1
ATOM 653 C CA . HIS A 1 89 ? -6.862 11.836 -14.046 1.00 91.81 89 HIS A CA 1
ATOM 654 C C . HIS A 1 89 ? -8.042 12.339 -14.881 1.00 91.81 89 HIS A C 1
ATOM 656 O O . HIS A 1 89 ? -8.623 13.371 -14.545 1.00 91.81 89 HIS A O 1
ATOM 662 N N . ALA A 1 90 ? -8.459 11.589 -15.907 1.00 93.62 90 ALA A N 1
ATOM 663 C CA . ALA A 1 90 ? -9.646 11.908 -16.703 1.00 93.62 90 ALA A CA 1
ATOM 664 C C . ALA A 1 90 ? -10.928 11.993 -15.851 1.00 93.62 90 ALA A C 1
ATOM 666 O O . ALA A 1 90 ? -11.876 12.686 -16.210 1.00 93.62 90 ALA A O 1
ATOM 667 N N . ARG A 1 91 ? -10.944 11.325 -14.691 1.00 92.56 91 ARG A N 1
ATOM 668 C CA . ARG A 1 91 ? -12.036 11.347 -13.709 1.00 92.56 91 ARG A CA 1
ATOM 669 C C . ARG A 1 91 ? -11.767 12.284 -12.526 1.00 92.56 91 ARG A C 1
ATOM 671 O O . ARG A 1 91 ? -12.377 12.112 -11.480 1.00 92.56 91 ARG A O 1
ATOM 678 N N . ARG A 1 92 ? -10.845 13.248 -12.670 1.00 93.19 92 ARG A N 1
ATOM 679 C CA . ARG A 1 92 ? -10.395 14.170 -11.601 1.00 93.19 92 ARG A CA 1
ATOM 680 C C . ARG A 1 92 ? -9.910 13.451 -10.334 1.00 93.19 92 ARG A C 1
ATOM 682 O O . ARG A 1 92 ? -9.962 14.005 -9.240 1.00 93.19 92 ARG A O 1
ATOM 689 N N . GLY A 1 93 ? -9.413 12.226 -10.484 1.00 93.38 93 GLY A N 1
ATOM 690 C CA . GLY A 1 93 ? -8.913 11.413 -9.388 1.00 93.38 93 GLY A CA 1
ATOM 691 C C . GLY A 1 93 ? -7.431 11.083 -9.512 1.00 93.38 93 GLY A C 1
ATOM 692 O O . GLY A 1 93 ? -6.771 11.369 -10.512 1.00 93.38 93 GLY A O 1
ATOM 693 N N . VAL A 1 94 ? -6.908 10.439 -8.475 1.00 91.94 94 VAL A N 1
ATOM 694 C CA . VAL A 1 94 ? -5.545 9.913 -8.411 1.00 91.94 94 VAL A CA 1
ATOM 695 C C . VAL A 1 94 ? -5.567 8.455 -7.975 1.00 91.94 94 VAL A C 1
ATOM 697 O O . VAL A 1 94 ? -6.417 8.034 -7.195 1.00 91.94 94 VAL A O 1
ATOM 700 N N . VAL A 1 95 ? -4.607 7.672 -8.463 1.00 92.44 95 VAL A N 1
ATOM 701 C CA . VAL A 1 95 ? -4.473 6.264 -8.072 1.00 92.44 95 VAL A CA 1
ATOM 702 C C . VAL A 1 95 ? -3.819 6.159 -6.690 1.00 92.44 95 VAL A C 1
ATOM 704 O O . VAL A 1 95 ? -2.791 6.802 -6.441 1.00 92.44 95 VAL A O 1
ATOM 707 N N . ARG A 1 96 ? -4.402 5.358 -5.795 1.00 93.06 96 ARG A N 1
ATOM 708 C CA . ARG A 1 96 ? -3.857 5.002 -4.475 1.00 93.06 96 ARG A CA 1
ATOM 709 C C . ARG A 1 96 ? -4.025 3.510 -4.223 1.00 93.06 96 ARG A C 1
ATOM 711 O O . ARG A 1 96 ? -5.040 2.947 -4.615 1.00 93.06 96 ARG A O 1
ATOM 718 N N . TYR A 1 97 ? -3.054 2.902 -3.553 1.00 94.38 97 TYR A N 1
ATOM 719 C CA . TYR A 1 97 ? -3.153 1.529 -3.070 1.00 94.38 97 TYR A CA 1
ATOM 720 C C . TYR A 1 97 ? -3.683 1.557 -1.635 1.00 94.38 97 TYR A C 1
ATOM 722 O O . TYR A 1 97 ? -3.100 2.238 -0.792 1.00 94.38 97 TYR A O 1
ATOM 730 N N . ARG A 1 98 ? -4.824 0.916 -1.358 1.00 94.88 98 ARG A N 1
ATOM 731 C CA . ARG A 1 98 ? -5.436 0.943 -0.017 1.00 94.88 98 ARG A CA 1
ATOM 732 C C . ARG A 1 98 ? -6.130 -0.360 0.342 1.00 94.88 98 ARG A C 1
ATOM 734 O O . ARG A 1 98 ? -6.596 -1.082 -0.535 1.00 94.88 98 ARG A O 1
ATOM 741 N N . ALA A 1 99 ? -6.324 -0.560 1.643 1.00 97.31 99 ALA A N 1
ATOM 742 C CA . ALA A 1 99 ? -7.311 -1.488 2.173 1.00 97.31 99 ALA A CA 1
ATOM 743 C C . ALA A 1 99 ? -8.644 -0.776 2.463 1.00 97.31 99 ALA A C 1
ATOM 745 O O . ALA A 1 99 ? -8.666 0.330 3.004 1.00 97.31 99 ALA A O 1
ATOM 746 N N . ILE A 1 100 ? -9.764 -1.423 2.144 1.00 96.81 100 ILE A N 1
ATOM 747 C CA . ILE A 1 100 ? -11.084 -1.113 2.706 1.00 96.81 100 ILE A CA 1
ATOM 748 C C . ILE A 1 100 ? -11.424 -2.242 3.666 1.00 96.81 100 ILE A C 1
ATOM 750 O O . ILE A 1 100 ? -11.481 -3.401 3.260 1.00 96.81 100 ILE A O 1
ATOM 754 N N . VAL A 1 101 ? -11.661 -1.892 4.926 1.00 97.94 101 VAL A N 1
ATOM 755 C CA . VAL A 1 101 ? -11.879 -2.851 6.008 1.00 97.94 101 VAL A CA 1
ATOM 756 C C . VAL A 1 101 ? -13.261 -2.619 6.599 1.00 97.94 101 VAL A C 1
ATOM 758 O O . VAL A 1 101 ? -13.592 -1.515 7.029 1.00 97.94 101 VAL A O 1
ATOM 761 N N . THR A 1 102 ? -14.087 -3.660 6.613 1.00 96.69 102 THR A N 1
ATOM 762 C CA . THR A 1 102 ? -15.394 -3.652 7.273 1.00 96.69 102 THR A CA 1
ATOM 763 C C . THR A 1 102 ? -15.598 -4.972 8.003 1.00 96.69 102 THR A C 1
ATOM 765 O O . THR A 1 102 ? -14.966 -5.971 7.671 1.00 96.69 102 THR A O 1
ATOM 768 N N . ARG A 1 103 ? -16.570 -5.023 8.919 1.00 95.94 103 ARG A N 1
ATOM 769 C CA . ARG A 1 103 ? -16.988 -6.282 9.553 1.00 95.94 103 ARG A CA 1
ATOM 770 C C . ARG A 1 103 ? -17.405 -7.367 8.546 1.00 95.94 103 ARG A C 1
ATOM 772 O O . ARG A 1 103 ? -17.329 -8.547 8.856 1.00 95.94 103 ARG A O 1
ATOM 779 N N . ARG A 1 104 ? -17.877 -6.975 7.355 1.00 96.19 104 ARG A N 1
ATOM 780 C CA . ARG A 1 104 ? -18.384 -7.896 6.324 1.00 96.19 104 ARG A CA 1
ATOM 781 C C . ARG A 1 104 ? -17.306 -8.404 5.370 1.00 96.19 104 ARG A C 1
ATOM 783 O O . ARG A 1 104 ? -17.577 -9.330 4.619 1.00 96.19 104 ARG A O 1
ATOM 790 N N . GLY A 1 105 ? -16.137 -7.773 5.339 1.00 96.88 105 GLY A N 1
ATOM 791 C CA . GLY A 1 105 ? -15.105 -8.118 4.373 1.00 96.88 105 GLY A CA 1
ATOM 792 C C . GLY A 1 105 ? -14.015 -7.068 4.249 1.00 96.88 105 GLY A C 1
ATOM 793 O O . GLY A 1 105 ? -14.184 -5.905 4.644 1.00 96.88 105 GLY A O 1
ATOM 794 N N . ILE A 1 106 ? -12.911 -7.516 3.659 1.00 98.31 106 ILE A N 1
ATOM 795 C CA . ILE A 1 106 ? -11.689 -6.751 3.445 1.00 98.31 106 ILE A CA 1
ATOM 796 C C . ILE A 1 106 ? -11.314 -6.838 1.965 1.00 98.31 106 ILE A C 1
ATOM 798 O O . ILE A 1 106 ? -11.412 -7.898 1.349 1.00 98.31 106 ILE A O 1
ATOM 802 N N . ARG A 1 107 ? -10.888 -5.713 1.388 1.00 98.06 107 ARG A N 1
ATOM 803 C CA . ARG A 1 107 ? -10.343 -5.653 0.027 1.00 98.06 107 ARG A CA 1
ATOM 804 C C . ARG A 1 107 ? -9.119 -4.758 -0.000 1.00 98.06 107 ARG A C 1
ATOM 806 O O . ARG A 1 107 ? -9.179 -3.653 0.536 1.00 98.06 107 ARG A O 1
ATOM 813 N N . VAL A 1 108 ? -8.063 -5.204 -0.664 1.00 98.25 108 VAL A N 1
ATOM 814 C CA . VAL A 1 108 ? -6.801 -4.485 -0.829 1.00 98.25 108 VAL A CA 1
ATOM 815 C C . VAL A 1 108 ? -6.517 -4.330 -2.315 1.00 98.25 108 VAL A C 1
ATOM 817 O O . VAL A 1 108 ? -6.647 -5.287 -3.072 1.00 98.25 108 VAL A O 1
ATOM 820 N N . GLY A 1 109 ? -6.166 -3.125 -2.750 1.00 97.19 109 GLY A N 1
ATOM 821 C CA . GLY A 1 109 ? -5.813 -2.903 -4.146 1.00 97.19 109 GLY A CA 1
ATOM 822 C C . GLY A 1 109 ? -5.755 -1.442 -4.549 1.00 97.19 109 GLY A C 1
ATOM 823 O O . GLY A 1 109 ? -5.880 -0.530 -3.719 1.00 97.19 109 GLY A O 1
ATOM 824 N N . LEU A 1 110 ? -5.587 -1.220 -5.851 1.00 94.25 110 LEU A N 1
ATOM 825 C CA . LEU A 1 110 ? -5.616 0.110 -6.428 1.00 94.25 110 LEU A CA 1
ATOM 826 C C . LEU A 1 1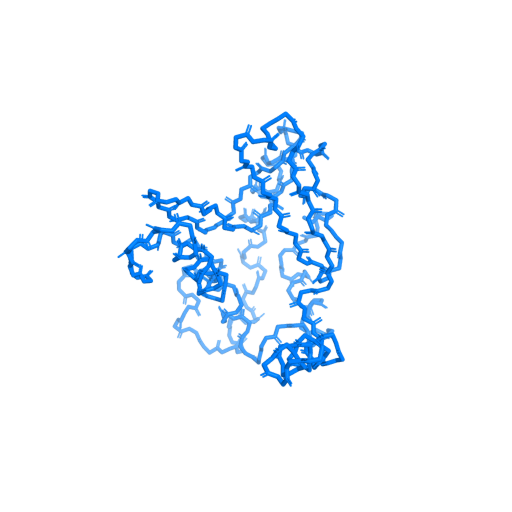10 ? -7.042 0.626 -6.502 1.00 94.25 110 LEU A C 1
ATOM 828 O O . LEU A 1 110 ? -7.985 -0.031 -6.938 1.00 94.25 110 LEU A O 1
ATOM 832 N N . VAL A 1 111 ? -7.182 1.885 -6.129 1.00 93.62 111 VAL A N 1
ATOM 833 C CA . VAL A 1 111 ? -8.417 2.635 -6.262 1.00 93.62 111 VAL A CA 1
ATOM 834 C C . VAL A 1 111 ? -8.117 3.991 -6.870 1.00 93.62 111 VAL A C 1
ATOM 836 O O . VAL A 1 111 ? -7.045 4.568 -6.674 1.00 93.62 111 VAL A O 1
ATOM 839 N N . VAL A 1 112 ? -9.103 4.530 -7.576 1.00 93.81 112 VAL A N 1
ATOM 840 C CA . VAL A 1 112 ? -9.123 5.951 -7.906 1.00 93.81 112 VAL A CA 1
ATOM 841 C C . VAL A 1 112 ? -9.784 6.674 -6.741 1.00 93.81 112 VAL A C 1
ATOM 843 O O . VAL A 1 112 ? -10.929 6.381 -6.397 1.00 93.81 112 VAL A O 1
ATOM 846 N N . VAL A 1 113 ? -9.055 7.591 -6.115 1.00 92.75 113 VAL A N 1
ATOM 847 C CA . VAL A 1 113 ? -9.605 8.516 -5.120 1.00 92.75 113 VAL A CA 1
ATOM 848 C C . VAL A 1 113 ? -9.783 9.881 -5.762 1.00 92.75 113 VAL A C 1
ATOM 850 O O . VAL A 1 113 ? -8.959 10.284 -6.580 1.00 92.75 113 VAL A O 1
ATOM 853 N N . ASP A 1 114 ? -10.857 10.581 -5.409 1.00 92.44 114 ASP A N 1
ATOM 854 C CA . ASP A 1 114 ? -11.064 11.959 -5.852 1.00 92.44 114 ASP A CA 1
ATOM 855 C C . ASP A 1 114 ? -9.892 12.845 -5.402 1.00 92.44 114 ASP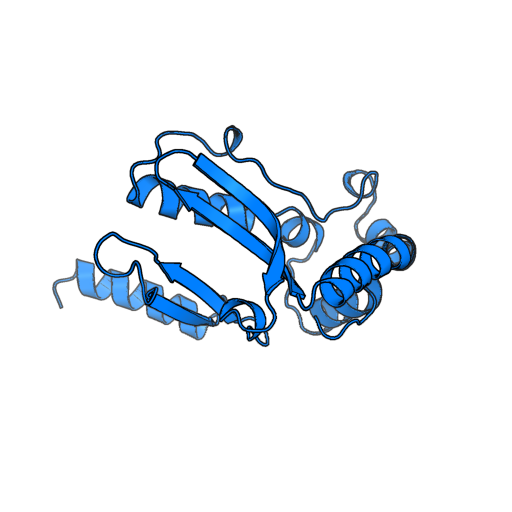 A C 1
ATOM 857 O O . ASP A 1 114 ? -9.347 12.639 -4.314 1.00 92.44 114 ASP A O 1
ATOM 861 N N . ALA A 1 115 ? -9.492 13.817 -6.223 1.00 89.25 115 ALA A N 1
ATOM 862 C CA . ALA A 1 115 ? -8.411 14.739 -5.886 1.00 89.25 115 ALA A CA 1
ATOM 863 C C . ALA A 1 115 ? -8.687 15.573 -4.620 1.00 89.25 115 ALA A C 1
ATOM 865 O O . ALA A 1 115 ? -7.736 16.008 -3.975 1.00 89.25 115 ALA A O 1
ATOM 866 N N . SER A 1 116 ? -9.953 15.771 -4.236 1.00 88.88 116 SER A N 1
ATOM 867 C CA . SER A 1 116 ? -10.345 16.445 -2.993 1.00 88.88 116 SER A CA 1
ATOM 868 C C . SER A 1 116 ? -10.324 15.529 -1.762 1.00 88.88 116 SER A C 1
ATOM 870 O O . SER A 1 116 ? -10.520 15.997 -0.640 1.00 88.88 116 SER A O 1
ATOM 872 N N . SER A 1 117 ? -10.124 14.220 -1.942 1.00 88.31 117 SER A N 1
ATOM 873 C CA . SER A 1 117 ? -10.071 13.266 -0.835 1.00 88.31 117 SER A CA 1
ATOM 874 C C . SER A 1 117 ? -8.818 13.488 0.022 1.00 88.31 117 SER A C 1
ATOM 876 O O . SER A 1 117 ? -7.733 13.653 -0.538 1.00 88.31 117 SER A O 1
ATOM 878 N N . PRO A 1 118 ? -8.893 13.341 1.359 1.00 85.56 118 PRO A N 1
ATOM 879 C CA . PRO A 1 118 ? -7.701 13.307 2.213 1.00 85.56 118 PRO A CA 1
ATOM 880 C C . PRO A 1 118 ? -6.664 12.248 1.794 1.00 85.56 118 PRO A C 1
ATOM 882 O O . PRO A 1 118 ? -5.471 12.431 2.023 1.00 85.56 118 PRO A O 1
ATOM 885 N N . MET A 1 119 ? -7.084 11.166 1.119 1.00 87.12 119 MET A N 1
ATOM 886 C CA . MET A 1 119 ? -6.159 10.139 0.608 1.00 87.12 119 MET A CA 1
ATOM 887 C C . MET A 1 119 ? -5.342 10.625 -0.596 1.00 87.12 119 MET A C 1
ATOM 889 O O . MET A 1 119 ? -4.286 10.066 -0.910 1.00 87.12 119 MET A O 1
ATOM 893 N N . ALA A 1 120 ? -5.817 11.653 -1.302 1.00 88.31 120 ALA A N 1
ATOM 894 C CA . ALA A 1 120 ? -5.099 12.232 -2.426 1.00 88.31 120 ALA A CA 1
ATOM 895 C C . ALA A 1 120 ? -3.883 13.051 -1.967 1.00 88.31 120 ALA A C 1
ATOM 897 O O . ALA A 1 120 ? -2.904 13.120 -2.708 1.00 88.31 120 ALA A O 1
ATOM 898 N N . SER A 1 121 ? -3.889 13.600 -0.749 1.00 82.00 121 SER A N 1
ATOM 899 C CA . SER A 1 121 ? -2.818 14.466 -0.239 1.00 82.00 121 SER A CA 1
ATOM 900 C C . SER A 1 121 ? -1.673 13.737 0.474 1.00 82.00 121 SER A C 1
ATOM 902 O O . SER A 1 121 ? -0.775 14.402 0.983 1.00 82.00 121 SER A O 1
ATOM 904 N N . LEU A 1 122 ? -1.684 12.399 0.519 1.00 83.56 122 LEU A N 1
ATOM 905 C CA . LEU A 1 122 ? -0.573 11.604 1.059 1.00 83.56 122 LEU A CA 1
ATOM 906 C C . LEU A 1 122 ? 0.754 11.949 0.363 1.00 83.56 122 LEU A C 1
ATOM 908 O O . LEU A 1 122 ? 0.829 11.951 -0.871 1.00 83.56 122 LEU A O 1
ATOM 912 N N . ASN A 1 123 ? 1.791 12.201 1.163 1.00 77.62 123 ASN A N 1
ATOM 913 C CA . ASN A 1 123 ? 3.130 12.570 0.716 1.00 77.62 123 ASN A CA 1
ATOM 914 C C . ASN A 1 123 ? 4.186 11.670 1.368 1.00 77.62 123 ASN A C 1
ATOM 916 O O . ASN A 1 123 ? 4.034 11.230 2.500 1.00 77.62 123 ASN A O 1
ATOM 920 N N . GLY A 1 124 ? 5.285 11.426 0.651 1.00 81.69 124 GLY A N 1
ATOM 921 C CA . GLY A 1 124 ? 6.391 10.618 1.167 1.00 81.69 124 GLY A CA 1
ATOM 922 C C . GLY A 1 124 ? 5.968 9.187 1.504 1.00 81.69 124 GLY A C 1
ATOM 923 O O . GLY A 1 124 ? 5.337 8.521 0.685 1.00 81.69 124 GLY A O 1
ATOM 924 N N . THR A 1 125 ? 6.349 8.740 2.698 1.00 82.81 125 THR A N 1
ATOM 925 C CA . THR A 1 125 ? 6.083 7.406 3.259 1.00 82.81 125 THR A CA 1
ATOM 926 C C . THR A 1 125 ? 4.980 7.434 4.324 1.00 82.81 125 THR A C 1
ATOM 928 O O . THR A 1 125 ? 4.874 6.519 5.147 1.00 82.81 125 THR A O 1
ATOM 931 N N . ASP A 1 126 ? 4.168 8.495 4.341 1.00 88.81 126 ASP A N 1
ATOM 932 C CA . ASP A 1 126 ? 3.050 8.596 5.268 1.00 88.81 126 ASP A CA 1
ATOM 933 C C . ASP A 1 126 ? 1.985 7.545 4.953 1.00 88.81 126 ASP A C 1
ATOM 935 O O . ASP A 1 126 ? 1.581 7.346 3.804 1.00 88.81 126 ASP A O 1
ATOM 939 N N . ASN A 1 127 ? 1.470 6.932 6.013 1.00 90.75 127 ASN A N 1
ATOM 940 C CA . ASN A 1 127 ? 0.256 6.138 5.986 1.00 90.75 127 ASN A CA 1
ATOM 941 C C . ASN A 1 127 ? -0.919 6.991 6.470 1.00 90.75 127 ASN A C 1
ATOM 943 O O . ASN A 1 127 ? -0.766 7.902 7.286 1.00 90.75 127 ASN A O 1
ATOM 947 N N . GLN A 1 128 ? -2.120 6.672 5.989 1.00 93.31 128 GLN A N 1
ATOM 948 C CA . GLN A 1 128 ? -3.344 7.338 6.422 1.00 93.31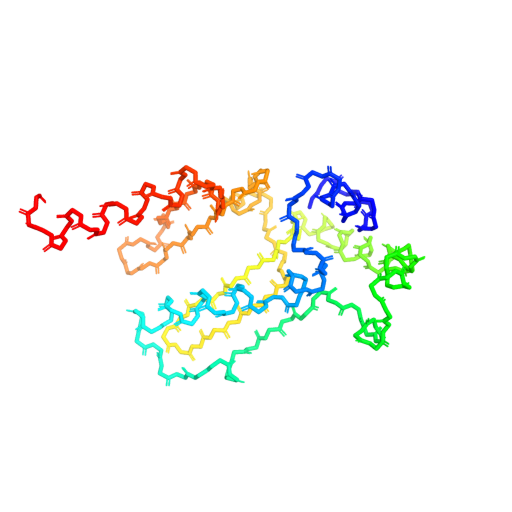 128 GLN A CA 1
ATOM 949 C C . GLN A 1 128 ? -4.463 6.333 6.677 1.00 93.31 128 GLN A C 1
ATOM 951 O O . GLN A 1 128 ? -4.764 5.485 5.837 1.00 93.31 128 GLN A O 1
ATOM 956 N N . PHE A 1 129 ? -5.129 6.499 7.816 1.00 94.06 129 PHE A N 1
ATOM 957 C CA . PHE A 1 129 ? -6.337 5.777 8.191 1.00 94.06 129 PHE A CA 1
ATOM 958 C C . PHE A 1 129 ? -7.521 6.737 8.207 1.00 94.06 129 PHE A C 1
ATOM 960 O O . PHE A 1 129 ? -7.450 7.816 8.795 1.00 94.06 129 PHE A O 1
ATOM 967 N N . ILE A 1 130 ? -8.618 6.332 7.569 1.00 93.81 130 ILE A N 1
ATOM 968 C CA . ILE A 1 130 ? -9.874 7.083 7.555 1.00 93.81 130 ILE A CA 1
ATOM 969 C C . ILE A 1 130 ? -10.949 6.225 8.212 1.00 93.81 130 ILE A C 1
ATOM 971 O O . ILE A 1 130 ? -11.374 5.211 7.656 1.00 93.81 130 ILE A O 1
ATOM 975 N N . PHE A 1 131 ? -11.418 6.647 9.381 1.00 94.75 131 PHE A N 1
ATOM 976 C CA . PHE A 1 131 ? -12.458 5.957 10.131 1.00 94.75 131 PHE A CA 1
ATOM 977 C C . PHE A 1 131 ? -13.816 6.588 9.842 1.00 94.75 131 PHE A C 1
ATOM 979 O O . PHE A 1 131 ? -14.058 7.759 10.137 1.00 94.75 131 PHE A O 1
ATOM 986 N N . THR A 1 132 ? -14.726 5.781 9.299 1.00 93.81 132 THR A N 1
ATOM 987 C CA . THR A 1 132 ? -16.137 6.147 9.142 1.00 93.81 132 THR A CA 1
ATOM 988 C C . THR A 1 132 ? -16.959 5.325 10.121 1.00 93.81 132 THR A C 1
ATOM 990 O O . THR A 1 132 ? -16.965 4.097 10.062 1.00 93.81 132 THR A O 1
ATOM 993 N N . THR A 1 133 ? -17.658 5.995 11.033 1.00 93.75 133 THR A N 1
ATOM 994 C CA . THR A 1 133 ? -18.500 5.347 12.052 1.00 93.75 133 THR A CA 1
ATOM 995 C C . THR A 1 133 ? -19.887 5.981 12.074 1.00 93.75 133 THR A C 1
ATOM 997 O O . THR A 1 133 ? -20.141 6.949 11.359 1.00 93.75 133 THR A O 1
ATOM 1000 N N . MET A 1 134 ? -20.795 5.483 12.921 1.00 94.38 134 MET A N 1
ATOM 1001 C CA . MET A 1 134 ? -22.100 6.128 13.123 1.00 94.38 134 MET A CA 1
ATOM 1002 C C . MET A 1 134 ? -21.964 7.597 13.558 1.00 94.38 134 MET A C 1
ATOM 1004 O O . MET A 1 134 ? -22.730 8.440 13.099 1.00 94.38 134 MET A O 1
ATOM 1008 N N . ARG A 1 135 ? -20.969 7.911 14.402 1.00 95.19 135 ARG A N 1
ATOM 1009 C CA . ARG A 1 135 ? -20.707 9.276 14.896 1.00 95.19 135 ARG A CA 1
ATOM 1010 C C . ARG A 1 135 ? -19.889 10.107 13.901 1.00 95.19 135 ARG A C 1
ATOM 1012 O O . ARG A 1 135 ? -20.178 11.280 13.707 1.00 95.19 135 ARG A O 1
ATOM 1019 N N . TYR A 1 136 ? -18.934 9.484 13.211 1.00 92.81 136 TYR A N 1
ATOM 1020 C CA . TYR A 1 136 ? -18.057 10.127 12.222 1.00 92.81 136 TYR A CA 1
ATOM 1021 C C . TYR A 1 136 ? -18.505 9.831 10.782 1.00 92.81 136 TYR A C 1
ATOM 1023 O O . TYR A 1 136 ? -17.706 9.438 9.936 1.00 92.81 136 TYR A O 1
ATOM 1031 N N . ARG A 1 137 ? -19.811 9.958 10.497 1.00 89.88 137 ARG A N 1
ATOM 1032 C CA . ARG A 1 137 ? -20.365 9.666 9.160 1.00 89.88 137 ARG A CA 1
ATOM 1033 C C . ARG A 1 137 ? -20.226 10.836 8.185 1.00 89.88 137 ARG A C 1
ATOM 1035 O O . ARG A 1 137 ? -19.958 10.612 7.012 1.00 89.88 137 ARG A O 1
ATOM 1042 N N . LYS A 1 138 ? -20.467 12.067 8.653 1.00 89.12 138 LYS A N 1
ATOM 1043 C CA . LYS A 1 138 ? -20.376 13.281 7.819 1.00 89.12 138 LYS A CA 1
ATOM 1044 C C . LYS A 1 138 ? -18.929 13.745 7.658 1.00 89.12 138 LYS A C 1
ATOM 1046 O O . LYS A 1 138 ? -18.523 14.079 6.556 1.00 89.12 138 LYS A O 1
ATOM 1051 N N . ASN A 1 139 ? -18.171 13.699 8.754 1.00 89.94 139 ASN A N 1
ATOM 1052 C CA . ASN A 1 139 ? -16.767 14.091 8.817 1.00 89.94 139 ASN A CA 1
ATOM 1053 C C . ASN A 1 139 ? -15.964 12.901 9.365 1.00 89.94 139 ASN A C 1
ATOM 1055 O O . ASN A 1 139 ? -15.947 12.710 10.583 1.00 89.94 139 ASN A O 1
ATOM 1059 N N . PRO A 1 140 ? -15.385 12.051 8.498 1.00 92.38 140 PRO A N 1
ATOM 1060 C CA . PRO A 1 140 ? -14.566 10.922 8.929 1.00 92.38 140 PRO A CA 1
ATOM 1061 C C . PR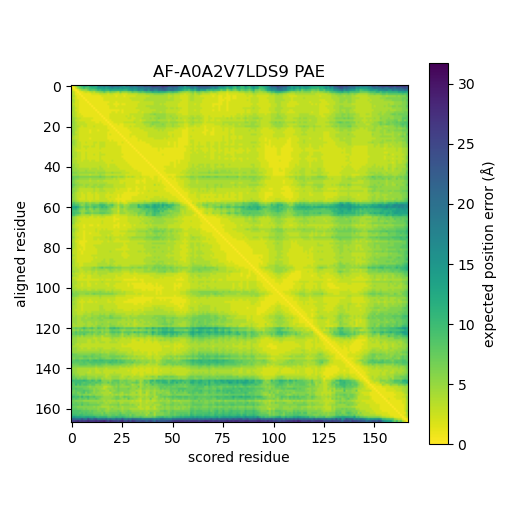O A 1 140 ? -13.362 11.367 9.766 1.00 92.38 140 PRO A C 1
ATOM 1063 O O . PRO A 1 140 ? -12.775 12.417 9.503 1.00 92.38 140 PRO A O 1
ATOM 1066 N N . LEU A 1 141 ? -12.965 10.554 10.748 1.00 93.88 141 LEU A N 1
ATOM 1067 C CA . LEU A 1 141 ? -11.726 10.781 11.495 1.00 93.88 141 LEU A CA 1
ATOM 1068 C C . LEU A 1 141 ? -10.544 10.340 10.629 1.00 93.88 141 LEU A C 1
ATOM 1070 O O . LEU A 1 141 ? -10.501 9.190 10.192 1.00 93.88 141 LEU A O 1
ATOM 1074 N N . VAL A 1 142 ? -9.593 11.240 10.396 1.00 93.56 142 VAL A N 1
ATOM 1075 C CA . VAL A 1 142 ? -8.397 10.970 9.593 1.00 93.56 142 VAL A CA 1
ATOM 1076 C C . VAL A 1 142 ? -7.169 11.004 10.492 1.00 93.56 142 VAL A C 1
ATOM 1078 O O . VAL A 1 142 ? -6.912 12.009 11.148 1.00 93.56 142 VAL A O 1
ATOM 1081 N N . ILE A 1 143 ? -6.402 9.917 10.498 1.00 93.44 143 ILE A N 1
ATOM 1082 C CA . ILE A 1 143 ? -5.103 9.821 11.170 1.00 93.44 143 ILE A CA 1
ATOM 1083 C C . ILE A 1 143 ? -4.049 9.666 10.080 1.00 93.44 143 ILE A C 1
ATOM 1085 O O . ILE A 1 143 ? -4.158 8.756 9.261 1.00 93.44 143 ILE A O 1
ATOM 1089 N N . THR A 1 144 ? -3.063 10.562 10.041 1.00 92.50 144 THR A N 1
ATOM 1090 C CA . THR A 1 144 ? -1.958 10.540 9.067 1.00 92.50 144 THR A CA 1
ATOM 1091 C C . THR A 1 144 ? -0.637 10.667 9.806 1.00 92.50 144 THR A C 1
ATOM 1093 O O . THR A 1 144 ? -0.544 11.434 10.763 1.00 92.50 144 THR A O 1
ATOM 1096 N N . GLY A 1 145 ? 0.372 9.935 9.357 1.00 90.19 145 GLY A N 1
ATOM 1097 C CA . GLY A 1 145 ? 1.726 10.037 9.881 1.00 90.19 145 GLY A CA 1
ATOM 1098 C C . GLY A 1 145 ? 2.654 9.014 9.235 1.00 90.19 145 GLY A C 1
ATOM 1099 O O . GLY A 1 145 ? 2.192 8.197 8.432 1.00 90.19 145 GLY A O 1
ATOM 1100 N N . PRO A 1 146 ? 3.946 9.025 9.593 1.00 87.06 146 PRO A N 1
ATOM 1101 C CA . PRO A 1 146 ? 4.923 8.107 9.025 1.00 87.06 146 PRO A CA 1
ATOM 1102 C C . PRO A 1 146 ? 4.516 6.656 9.290 1.00 87.06 146 PRO A C 1
ATOM 1104 O O . PRO A 1 146 ? 4.235 6.262 10.422 1.00 87.06 146 PRO A O 1
ATOM 1107 N N . GLY A 1 147 ? 4.475 5.858 8.223 1.00 80.00 147 GLY A N 1
ATOM 1108 C CA . GLY A 1 147 ? 4.076 4.454 8.279 1.00 80.00 147 GLY A CA 1
ATOM 1109 C C . GLY A 1 147 ? 5.180 3.475 8.673 1.00 80.00 147 GLY A C 1
ATOM 1110 O O . GLY A 1 147 ? 4.893 2.318 8.973 1.00 80.00 147 GLY A O 1
ATOM 1111 N N . ALA A 1 148 ? 6.427 3.938 8.623 1.00 78.81 148 ALA A N 1
ATOM 1112 C CA . ALA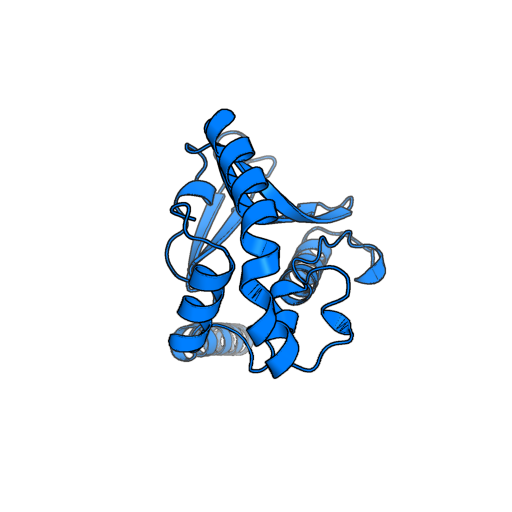 A 1 148 ? 7.638 3.177 8.876 1.00 78.81 148 ALA A CA 1
ATOM 1113 C C . ALA A 1 148 ? 8.747 4.121 9.361 1.00 78.81 148 ALA A C 1
ATOM 1115 O O . ALA A 1 148 ? 8.705 5.331 9.122 1.00 78.81 148 ALA A O 1
ATOM 1116 N N . GLY A 1 149 ? 9.747 3.559 10.038 1.00 83.50 149 GLY A N 1
ATOM 1117 C CA . GLY A 1 149 ? 10.904 4.292 10.548 1.00 83.50 149 GLY A CA 1
ATOM 1118 C C . GLY A 1 149 ? 11.319 3.785 11.933 1.00 83.50 149 GLY A C 1
ATOM 1119 O O . GLY A 1 149 ? 10.442 3.636 12.792 1.00 83.50 149 GLY A O 1
ATOM 1120 N N . PRO A 1 150 ? 12.620 3.545 12.194 1.00 85.62 150 PRO A N 1
ATOM 1121 C CA . PRO A 1 150 ? 13.068 2.929 13.445 1.00 85.62 150 PRO A CA 1
ATOM 1122 C C . PRO A 1 150 ? 12.610 3.681 14.699 1.00 85.62 150 PRO A C 1
ATOM 1124 O O . PRO A 1 150 ? 12.037 3.079 15.602 1.00 85.62 150 PRO A O 1
ATOM 1127 N N . ALA A 1 151 ? 12.789 5.006 14.731 1.00 87.31 151 ALA A N 1
ATOM 1128 C CA . ALA A 1 151 ? 12.455 5.822 15.898 1.00 87.31 151 ALA A CA 1
ATOM 1129 C C . ALA A 1 151 ? 10.946 5.844 16.200 1.00 87.31 151 ALA A C 1
ATOM 1131 O O . ALA A 1 151 ? 10.540 5.679 17.347 1.00 87.31 151 ALA A O 1
ATOM 1132 N N . VAL A 1 152 ? 10.109 6.008 15.170 1.00 86.44 152 VAL A N 1
ATOM 1133 C CA . VAL A 1 152 ? 8.646 6.077 15.337 1.00 86.44 152 VAL A CA 1
ATOM 1134 C C . VAL A 1 152 ? 8.065 4.721 15.734 1.00 86.44 152 VAL A C 1
ATOM 1136 O O . VAL A 1 152 ? 7.193 4.651 16.596 1.00 86.44 152 VAL A O 1
ATOM 1139 N N . THR A 1 153 ? 8.601 3.639 15.163 1.00 87.25 153 THR A N 1
ATOM 1140 C CA . THR A 1 153 ? 8.204 2.265 15.506 1.00 87.25 153 THR A CA 1
ATOM 1141 C C . THR A 1 153 ? 8.597 1.926 16.944 1.00 87.25 153 THR A C 1
ATOM 1143 O O . THR A 1 153 ? 7.768 1.431 17.704 1.00 87.25 153 THR A O 1
ATOM 1146 N N . ALA A 1 154 ? 9.831 2.251 17.349 1.00 90.94 154 ALA A N 1
ATOM 1147 C CA . ALA A 1 154 ? 10.298 2.046 18.719 1.00 90.94 154 ALA A CA 1
ATOM 1148 C C . ALA A 1 154 ? 9.461 2.838 19.736 1.00 90.94 154 ALA A C 1
ATOM 1150 O O . ALA A 1 154 ? 9.121 2.309 20.791 1.00 90.94 154 ALA A O 1
ATOM 1151 N N . GLY A 1 155 ? 9.076 4.074 19.397 1.00 90.38 155 GLY A N 1
ATOM 1152 C CA . GLY A 1 155 ? 8.175 4.881 20.219 1.00 90.38 155 GLY A CA 1
ATOM 1153 C C . GLY A 1 155 ? 6.802 4.232 20.417 1.00 90.38 155 GLY A C 1
ATOM 1154 O O . GLY A 1 155 ? 6.296 4.215 21.536 1.00 90.38 155 GLY A O 1
ATOM 1155 N N . GLY A 1 156 ? 6.226 3.644 19.361 1.00 88.62 156 GLY A N 1
ATOM 1156 C CA . GLY A 1 156 ? 4.966 2.898 19.449 1.00 88.62 156 GLY A CA 1
ATOM 1157 C C . GLY A 1 156 ? 5.063 1.684 20.377 1.00 88.62 156 GLY A C 1
ATOM 1158 O O . GLY A 1 156 ? 4.241 1.532 21.275 1.00 88.62 156 GLY A O 1
ATOM 1159 N N . ILE A 1 157 ? 6.117 0.876 20.224 1.00 93.38 157 ILE A N 1
ATOM 1160 C CA . ILE A 1 157 ? 6.358 -0.295 21.084 1.00 93.38 157 ILE A CA 1
ATOM 1161 C C . ILE A 1 157 ? 6.544 0.128 22.547 1.00 93.38 157 ILE A C 1
ATOM 1163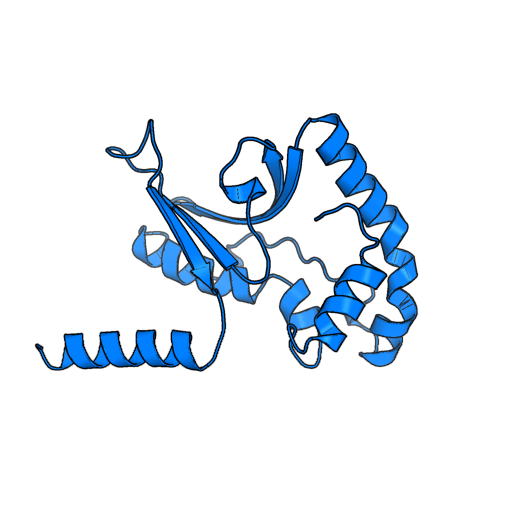 O O . ILE A 1 157 ? 5.966 -0.481 23.444 1.00 93.38 157 ILE A O 1
ATOM 1167 N N . LEU A 1 158 ? 7.329 1.179 22.805 1.00 93.00 158 LEU A N 1
ATOM 1168 C CA . LEU A 1 158 ? 7.544 1.691 24.159 1.00 93.00 158 LEU A CA 1
ATOM 1169 C C . LEU A 1 158 ? 6.229 2.144 24.804 1.00 93.00 158 LEU A C 1
ATOM 1171 O O . LEU A 1 158 ? 5.989 1.845 25.969 1.00 93.00 158 LEU A O 1
ATOM 1175 N N . ASN A 1 159 ? 5.373 2.837 24.054 1.00 93.38 159 ASN A N 1
ATOM 1176 C CA . ASN A 1 159 ? 4.065 3.265 24.539 1.00 93.38 159 ASN A CA 1
ATOM 1177 C C . ASN A 1 159 ? 3.177 2.074 24.942 1.00 93.38 159 ASN A C 1
ATOM 1179 O O . ASN A 1 159 ? 2.516 2.134 25.977 1.00 93.38 159 ASN A O 1
ATOM 1183 N N . ASP A 1 160 ? 3.199 0.983 24.175 1.00 92.44 160 ASP A N 1
ATOM 1184 C CA . ASP A 1 160 ? 2.463 -0.238 24.523 1.00 92.44 160 ASP A CA 1
ATOM 1185 C C . ASP A 1 160 ? 3.031 -0.899 25.792 1.00 92.44 160 ASP A C 1
ATOM 1187 O O . ASP A 1 160 ? 2.273 -1.330 26.660 1.00 92.44 160 ASP A O 1
ATOM 1191 N N . VAL A 1 161 ? 4.359 -0.916 25.960 1.00 94.44 161 VAL A N 1
ATOM 1192 C CA . VAL A 1 161 ? 5.010 -1.404 27.192 1.00 94.44 161 VAL A CA 1
ATOM 1193 C C . VAL A 1 161 ? 4.624 -0.557 28.406 1.00 94.44 161 VAL A C 1
ATOM 1195 O O . VAL A 1 161 ? 4.332 -1.112 29.464 1.00 94.44 161 VAL A O 1
ATOM 1198 N N . LEU A 1 162 ? 4.591 0.771 28.268 1.00 94.75 162 LEU A N 1
ATOM 1199 C CA . LEU A 1 162 ? 4.187 1.678 29.347 1.00 94.75 162 LEU A CA 1
ATOM 1200 C C . LEU A 1 162 ? 2.725 1.459 29.757 1.00 94.75 162 LEU A C 1
ATOM 1202 O O . LEU A 1 162 ? 2.442 1.375 30.951 1.00 94.75 162 LEU A O 1
ATOM 1206 N N . GLN A 1 163 ? 1.822 1.272 28.789 1.00 93.56 163 GLN A N 1
ATOM 1207 C CA . GLN A 1 163 ? 0.425 0.933 29.074 1.00 93.56 163 GLN A CA 1
ATOM 1208 C C . GLN A 1 163 ? 0.296 -0.395 29.828 1.00 93.56 163 GLN A C 1
ATOM 1210 O O . GLN A 1 163 ? -0.481 -0.491 30.777 1.00 93.56 163 GLN A O 1
ATOM 1215 N N . LEU A 1 164 ? 1.072 -1.415 29.446 1.00 92.12 164 LEU A N 1
ATOM 1216 C CA . LEU A 1 164 ? 1.096 -2.699 30.156 1.00 92.12 164 LEU A CA 1
ATOM 1217 C C . LEU A 1 164 ? 1.657 -2.573 31.579 1.00 92.12 164 LEU A C 1
ATOM 1219 O O . LEU A 1 164 ? 1.221 -3.295 32.473 1.00 92.12 164 LEU A O 1
ATOM 1223 N N . ALA A 1 165 ? 2.601 -1.657 31.795 1.00 92.62 165 ALA A N 1
ATOM 1224 C CA . ALA A 1 165 ? 3.184 -1.375 33.104 1.00 92.62 165 ALA A CA 1
ATOM 1225 C C . ALA A 1 165 ? 2.278 -0.521 34.017 1.00 92.62 165 ALA A C 1
ATOM 1227 O O . ALA A 1 165 ? 2.611 -0.339 35.187 1.00 92.62 165 ALA A O 1
ATOM 1228 N N . GLY A 1 166 ? 1.138 -0.026 33.515 1.00 81.81 166 GLY A N 1
ATOM 1229 C CA . GLY A 1 166 ? 0.177 0.772 34.283 1.00 81.81 166 GLY A CA 1
ATOM 1230 C C . GLY A 1 166 ? 0.612 2.218 34.536 1.00 81.81 166 GLY A C 1
ATOM 1231 O O . GLY A 1 166 ? 0.161 2.812 35.517 1.00 81.81 166 GLY A O 1
ATOM 1232 N N . ALA A 1 167 ? 1.502 2.750 33.694 1.00 56.19 167 ALA A N 1
ATOM 1233 C CA . ALA A 1 167 ? 1.896 4.158 33.705 1.00 56.19 167 ALA A CA 1
ATOM 1234 C C . ALA A 1 167 ? 0.858 5.056 33.013 1.00 56.19 167 ALA A C 1
ATOM 1236 O O . ALA A 1 167 ? 0.217 4.593 32.041 1.00 56.19 167 ALA A O 1
#

Secondary structure (DSSP, 8-state):
--S--HHHHHHHHHTTT-S-SSTHHHHT-HHHHHHHHHHHHHTT----GGGSEE---SPTTGGGS-HHHHHHTGGGGHHHHHHHHHHHHHTTEEEEEEEEEETTEEEEEEEEEETTSGGGG--TTEEEEEE--SSSSSS-EEEEEES--HHHHHHHHHHHHHHHTT-

Mean predicted aligned error: 4.48 Å